Protein AF-A0ABD2Y8M9-F1 (afdb_monomer_lite)

Organism: NCBI:txid153742

Foldseek 3Di:
DDPVVVLLVVLLVVLVCLLVCPDPVSVVCCCVQVVVPDRPLPDDDDPPDDPSVVSNRVCCVVNQLVDADAPDDPSDDLQAHNPPNPDHNPPPDPPCPVVVVPPD

Structure (mmCIF, N/CA/C/O backbone):
data_AF-A0ABD2Y8M9-F1
#
_entry.id   AF-A0ABD2Y8M9-F1
#
loop_
_atom_site.group_PDB
_atom_site.id
_atom_site.type_symbol
_atom_site.label_atom_id
_atom_site.label_alt_id
_atom_site.label_comp_id
_atom_site.label_asym_id
_atom_site.label_entity_id
_atom_site.label_seq_id
_atom_site.pdbx_PDB_ins_code
_atom_site.Cartn_x
_atom_site.Cartn_y
_atom_site.Cartn_z
_atom_site.occupancy
_atom_site.B_iso_or_equiv
_atom_site.auth_seq_id
_atom_site.auth_comp_id
_atom_site.auth_asym_id
_atom_site.auth_atom_id
_atom_site.pdbx_PDB_model_num
ATOM 1 N N . MET A 1 1 ? -24.412 -12.135 -2.094 1.00 70.31 1 MET A N 1
ATOM 2 C CA . MET A 1 1 ? -23.135 -11.436 -1.867 1.00 70.31 1 MET A CA 1
ATOM 3 C C . MET A 1 1 ? -23.136 -11.052 -0.410 1.00 70.31 1 MET A C 1
ATOM 5 O O . MET A 1 1 ? -24.055 -10.348 -0.003 1.00 70.31 1 MET A O 1
ATOM 9 N N . ASP A 1 2 ? -22.231 -11.631 0.367 1.00 92.00 2 ASP A N 1
ATOM 10 C CA . ASP A 1 2 ? -22.173 -11.402 1.808 1.00 92.00 2 ASP A CA 1
ATOM 11 C C . ASP A 1 2 ? -21.584 -10.011 2.112 1.00 92.00 2 ASP A C 1
ATOM 13 O O . ASP A 1 2 ? -20.895 -9.415 1.279 1.00 92.00 2 ASP A O 1
ATOM 17 N N . GLN A 1 3 ? -21.851 -9.464 3.300 1.00 88.12 3 GLN A N 1
ATOM 18 C CA . GLN A 1 3 ? -21.302 -8.168 3.715 1.00 88.12 3 GLN A CA 1
ATOM 19 C C . GLN A 1 3 ? -19.765 -8.192 3.722 1.00 88.12 3 GLN A C 1
ATOM 21 O O . GLN A 1 3 ? -19.123 -7.184 3.410 1.00 88.12 3 GLN A O 1
ATOM 26 N N . GLN A 1 4 ? -19.174 -9.350 4.024 1.00 92.25 4 GLN A N 1
ATOM 27 C CA . GLN A 1 4 ? -17.733 -9.544 3.990 1.00 92.25 4 GLN A CA 1
ATOM 28 C C . GLN A 1 4 ? -17.166 -9.406 2.570 1.00 92.25 4 GLN A C 1
ATOM 30 O O . GLN A 1 4 ? -16.179 -8.692 2.388 1.00 92.25 4 GLN A O 1
ATOM 35 N N . ASP A 1 5 ? -17.826 -9.981 1.560 1.00 93.88 5 ASP A N 1
ATOM 36 C CA . ASP A 1 5 ? -17.403 -9.891 0.153 1.00 93.88 5 ASP A CA 1
ATOM 37 C C . ASP A 1 5 ? -17.332 -8.433 -0.321 1.00 93.88 5 ASP A C 1
ATOM 39 O O . ASP A 1 5 ? -16.388 -8.019 -0.998 1.00 93.88 5 ASP A O 1
ATOM 43 N N . VAL A 1 6 ? -18.319 -7.622 0.078 1.00 93.81 6 VAL A N 1
ATOM 44 C CA . VAL A 1 6 ? -18.380 -6.198 -0.275 1.00 93.81 6 VAL A CA 1
ATOM 45 C C . VAL A 1 6 ? -17.197 -5.439 0.329 1.00 93.81 6 VAL A C 1
ATOM 47 O O . VAL A 1 6 ? -16.534 -4.664 -0.366 1.00 93.81 6 VAL A O 1
ATOM 50 N N . VAL A 1 7 ? -16.896 -5.676 1.609 1.00 92.75 7 VAL A N 1
ATOM 51 C CA . VAL A 1 7 ? -15.771 -5.029 2.304 1.00 92.75 7 VAL A CA 1
ATOM 52 C C . VAL A 1 7 ? -14.436 -5.431 1.682 1.00 92.75 7 VAL A C 1
ATOM 54 O O . VAL A 1 7 ? -13.574 -4.571 1.471 1.00 92.75 7 VAL A O 1
ATOM 57 N N . GLN A 1 8 ? -14.263 -6.711 1.350 1.00 94.69 8 GLN A N 1
ATOM 58 C CA . GLN A 1 8 ? -13.059 -7.197 0.682 1.00 94.69 8 GLN A CA 1
ATOM 59 C C . GLN A 1 8 ? -12.898 -6.537 -0.689 1.00 94.69 8 GLN A C 1
ATOM 61 O O . GLN A 1 8 ? -11.870 -5.909 -0.940 1.00 94.69 8 GLN A O 1
ATOM 66 N N . GLY A 1 9 ? -13.933 -6.562 -1.532 1.00 95.06 9 GLY A N 1
ATOM 67 C CA . GLY A 1 9 ? -13.895 -5.945 -2.859 1.00 95.06 9 GLY A CA 1
ATOM 68 C C . GLY A 1 9 ? -13.585 -4.443 -2.821 1.00 95.06 9 GLY A C 1
ATOM 69 O O . GLY A 1 9 ? -12.766 -3.948 -3.601 1.00 95.06 9 GLY A O 1
ATOM 70 N N . MET A 1 10 ? -14.169 -3.702 -1.872 1.00 94.44 10 MET A N 1
ATOM 71 C CA . MET A 1 10 ? -13.848 -2.283 -1.674 1.00 94.44 10 MET A CA 1
ATOM 72 C C . MET A 1 10 ? -12.400 -2.073 -1.220 1.00 94.44 10 MET A C 1
ATOM 74 O O . MET A 1 10 ? -11.744 -1.146 -1.695 1.00 94.44 10 MET A O 1
ATOM 78 N N . SER A 1 11 ? -11.885 -2.939 -0.347 1.00 95.38 11 SER A N 1
ATOM 79 C CA . SER A 1 11 ? -10.502 -2.881 0.138 1.00 95.38 11 SER A CA 1
ATOM 80 C C . SER A 1 11 ? -9.497 -3.162 -0.982 1.00 95.38 11 SER A C 1
ATOM 82 O O . SER A 1 11 ? -8.518 -2.427 -1.124 1.00 95.38 11 SER A O 1
ATOM 84 N N . MET A 1 12 ? -9.783 -4.141 -1.845 1.00 95.56 12 MET A N 1
ATOM 85 C CA . MET A 1 12 ? -8.982 -4.428 -3.040 1.00 95.56 12 MET A CA 1
ATOM 86 C C . MET A 1 12 ? -8.967 -3.237 -4.005 1.00 95.56 12 MET A C 1
ATOM 88 O O . MET A 1 12 ? -7.908 -2.788 -4.452 1.00 95.56 12 MET A O 1
ATOM 92 N N . LYS A 1 13 ? -10.142 -2.654 -4.276 1.00 94.06 13 LYS A N 1
ATOM 93 C CA . LYS A 1 13 ? -10.260 -1.449 -5.110 1.00 94.06 13 LYS A CA 1
ATOM 94 C C . LYS A 1 13 ? -9.482 -0.274 -4.517 1.00 94.06 13 LYS A C 1
ATOM 96 O O . LYS A 1 13 ? -8.876 0.508 -5.252 1.00 94.06 13 LYS A O 1
ATOM 101 N N . LEU A 1 14 ? -9.492 -0.136 -3.196 1.00 94.94 14 LEU A N 1
ATOM 102 C CA . LEU A 1 14 ? -8.774 0.923 -2.505 1.00 94.94 14 LEU A CA 1
ATOM 103 C C . LEU A 1 14 ? -7.253 0.753 -2.627 1.00 94.94 14 LEU A C 1
ATOM 105 O O . LEU A 1 14 ? -6.559 1.740 -2.883 1.00 94.94 14 LEU A O 1
ATOM 109 N N . TRP A 1 15 ? -6.753 -0.483 -2.538 1.00 94.88 15 TRP A N 1
ATOM 110 C CA . TR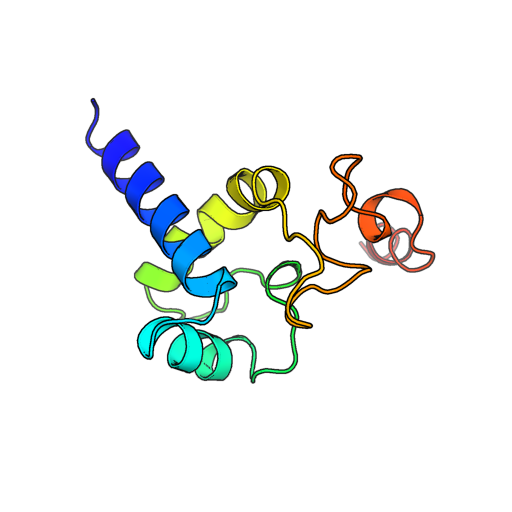P A 1 15 ? -5.346 -0.801 -2.780 1.00 94.88 15 TRP A CA 1
ATOM 111 C C . TRP A 1 15 ? -4.919 -0.423 -4.204 1.00 94.88 15 TRP A C 1
ATOM 113 O O . TRP A 1 15 ? -3.926 0.281 -4.389 1.00 94.88 15 TRP A O 1
ATOM 123 N N . TRP A 1 16 ? -5.724 -0.760 -5.213 1.00 92.25 16 TRP A N 1
ATOM 124 C CA . TRP A 1 16 ? -5.476 -0.341 -6.597 1.00 92.25 16 TRP A CA 1
ATOM 125 C C . TRP A 1 16 ? -5.395 1.190 -6.758 1.00 92.25 16 TRP A C 1
ATOM 127 O O . TRP A 1 16 ? -4.473 1.732 -7.383 1.00 92.25 16 TRP A O 1
ATOM 137 N N . ILE A 1 17 ? -6.334 1.929 -6.156 1.00 92.69 17 ILE A N 1
ATOM 138 C CA . ILE A 1 17 ? -6.330 3.402 -6.181 1.00 92.69 17 ILE A CA 1
ATOM 139 C C . ILE A 1 17 ? -5.062 3.950 -5.517 1.00 92.69 17 ILE A C 1
ATOM 141 O O . ILE A 1 17 ? -4.441 4.881 -6.039 1.00 92.69 17 ILE A O 1
ATOM 145 N N . PHE A 1 18 ? -4.660 3.367 -4.388 1.00 93.44 18 PHE A N 1
ATOM 146 C CA . PHE A 1 18 ? -3.424 3.718 -3.701 1.00 93.44 18 PHE A CA 1
ATOM 147 C C . PHE A 1 18 ? -2.194 3.481 -4.589 1.00 93.44 18 PHE A C 1
ATOM 149 O O . PHE A 1 18 ? -1.357 4.377 -4.736 1.00 93.44 18 PHE A O 1
ATOM 156 N N . ARG A 1 19 ? -2.116 2.317 -5.242 1.00 89.75 19 ARG A N 1
ATOM 157 C CA . ARG A 1 19 ? -0.982 1.905 -6.080 1.00 89.75 19 ARG A CA 1
ATOM 158 C C . ARG A 1 19 ? -0.777 2.758 -7.310 1.00 89.75 19 ARG A C 1
ATOM 160 O O . ARG A 1 19 ? 0.360 3.090 -7.634 1.00 89.75 19 ARG A O 1
ATOM 167 N N . THR A 1 20 ? -1.863 3.174 -7.947 1.00 86.38 20 THR A N 1
ATOM 168 C CA . THR A 1 20 ? -1.791 4.033 -9.134 1.00 86.38 20 THR A CA 1
ATOM 169 C C . THR A 1 20 ? -1.404 5.484 -8.811 1.00 86.38 20 THR A C 1
ATOM 171 O O . THR A 1 20 ? -1.035 6.223 -9.725 1.00 86.38 20 THR A O 1
ATOM 174 N N . LYS A 1 21 ? -1.473 5.917 -7.537 1.00 82.88 21 LYS A N 1
ATOM 175 C CA . LYS A 1 21 ? -1.120 7.270 -7.041 1.00 82.88 21 LYS A CA 1
ATOM 176 C C . LYS A 1 21 ? -1.773 8.437 -7.807 1.00 82.88 21 LYS A C 1
ATOM 178 O O . LYS A 1 21 ? -1.241 9.550 -7.837 1.00 82.88 21 LYS A O 1
ATOM 183 N N . ARG A 1 22 ? -2.934 8.209 -8.434 1.00 83.62 22 ARG A N 1
ATOM 184 C CA . ARG A 1 22 ? -3.601 9.215 -9.286 1.00 83.62 22 ARG A CA 1
ATOM 185 C C . ARG A 1 22 ? -4.430 10.223 -8.493 1.00 83.62 22 ARG A C 1
ATOM 187 O O . ARG A 1 22 ? -4.517 11.378 -8.897 1.00 83.62 22 ARG A O 1
ATOM 194 N N . SER A 1 23 ? -5.011 9.810 -7.368 1.00 91.88 23 SER A N 1
ATOM 195 C CA . SER A 1 23 ? -5.858 10.671 -6.536 1.00 91.88 23 SER A CA 1
ATOM 196 C C . SER A 1 23 ? -5.055 11.436 -5.479 1.00 91.88 23 SER A C 1
ATOM 198 O O . SER A 1 23 ? -3.983 11.001 -5.050 1.00 91.88 23 SER A O 1
ATOM 200 N N . LEU A 1 24 ? -5.596 12.570 -5.016 1.00 95.06 24 LEU A N 1
ATOM 201 C CA . LEU A 1 24 ? -5.032 13.322 -3.889 1.00 95.06 24 LEU A CA 1
ATOM 202 C C . LEU A 1 24 ? -4.937 12.447 -2.633 1.00 95.06 24 LEU A C 1
ATOM 204 O O . LEU A 1 24 ? -3.910 12.445 -1.961 1.00 95.06 24 LEU A O 1
ATOM 208 N N . TRP A 1 25 ? -5.978 11.651 -2.372 1.00 94.31 25 TRP A N 1
ATOM 209 C CA . TRP A 1 25 ? -5.993 10.680 -1.282 1.00 94.31 25 TRP A CA 1
ATOM 210 C C . TRP A 1 25 ? -4.819 9.698 -1.383 1.00 94.31 25 TRP A C 1
ATOM 212 O O . TRP A 1 25 ? -4.076 9.542 -0.419 1.00 94.31 25 TRP A O 1
ATOM 222 N N . ALA A 1 26 ? -4.576 9.102 -2.556 1.00 93.38 26 ALA A N 1
ATOM 223 C CA . ALA A 1 26 ? -3.482 8.149 -2.732 1.00 93.38 26 ALA A CA 1
ATOM 224 C C . ALA A 1 26 ? -2.110 8.798 -2.487 1.00 93.38 26 ALA A C 1
ATOM 226 O O . ALA A 1 26 ? -1.267 8.218 -1.805 1.00 93.38 26 ALA A O 1
ATOM 227 N N . LYS A 1 27 ? -1.903 10.027 -2.979 1.00 93.31 27 LYS A N 1
ATOM 228 C CA . LYS A 1 27 ? -0.670 10.798 -2.741 1.00 93.31 27 LYS A CA 1
ATOM 229 C C . LYS A 1 27 ? -0.477 11.129 -1.259 1.00 93.31 27 LYS A C 1
ATOM 231 O O . LYS A 1 27 ? 0.613 10.927 -0.728 1.00 93.31 27 LYS A O 1
ATOM 236 N N . PHE A 1 28 ? -1.534 11.579 -0.583 1.00 94.12 28 PHE A N 1
ATOM 237 C CA . PHE A 1 28 ? -1.512 11.862 0.852 1.00 94.12 28 PHE A CA 1
ATOM 238 C C . PHE A 1 28 ? -1.174 10.610 1.667 1.00 94.12 28 PHE A C 1
ATOM 240 O O . PHE A 1 28 ? -0.283 10.648 2.511 1.00 94.12 28 PHE A O 1
ATOM 247 N N . MET A 1 29 ? -1.827 9.482 1.383 1.00 94.06 29 MET A N 1
ATOM 248 C CA . MET A 1 29 ? -1.571 8.216 2.076 1.00 94.06 29 MET A CA 1
ATOM 249 C C . MET A 1 29 ? -0.141 7.723 1.832 1.00 94.06 29 MET A C 1
ATOM 251 O O . MET A 1 29 ? 0.511 7.252 2.763 1.00 94.06 29 MET A O 1
ATOM 255 N N . ASN A 1 30 ? 0.377 7.885 0.609 1.00 91.94 30 ASN A N 1
ATOM 256 C CA . ASN A 1 30 ? 1.753 7.520 0.274 1.00 91.94 30 ASN A CA 1
ATOM 257 C C . ASN A 1 30 ? 2.760 8.353 1.078 1.00 91.94 30 ASN A C 1
ATOM 259 O O . ASN A 1 30 ? 3.661 7.807 1.707 1.00 91.94 30 ASN A O 1
ATOM 263 N N . SER A 1 31 ? 2.549 9.667 1.147 1.00 92.69 31 SER A N 1
ATOM 264 C CA . SER A 1 31 ? 3.389 10.558 1.946 1.00 92.69 31 SER A CA 1
ATOM 265 C C . SER A 1 31 ? 3.273 10.271 3.447 1.00 92.69 31 SER A C 1
ATOM 267 O O . SER A 1 31 ? 4.281 10.232 4.151 1.00 92.69 31 SER A O 1
ATOM 269 N N . ARG A 1 32 ? 2.061 10.006 3.946 1.00 92.75 32 ARG A N 1
ATOM 270 C CA . ARG A 1 32 ? 1.808 9.745 5.367 1.00 92.75 32 ARG A CA 1
ATOM 271 C C . ARG A 1 32 ? 2.510 8.477 5.849 1.00 92.75 32 ARG A C 1
ATOM 273 O O . ARG A 1 32 ? 3.216 8.541 6.858 1.00 92.75 32 ARG A O 1
ATOM 280 N N . TYR A 1 33 ? 2.309 7.367 5.139 1.00 91.12 33 TYR A N 1
ATOM 281 C CA . TYR A 1 33 ? 2.704 6.029 5.589 1.00 91.12 33 TYR A CA 1
ATOM 282 C C . TYR A 1 33 ? 4.005 5.518 4.963 1.00 91.12 33 TYR A C 1
ATOM 284 O O . TYR A 1 33 ? 4.778 4.866 5.654 1.00 91.12 33 TYR A O 1
ATOM 292 N N . LEU A 1 34 ? 4.288 5.842 3.697 1.00 89.94 34 LEU A N 1
ATOM 293 C CA . LEU A 1 34 ? 5.501 5.386 2.994 1.00 89.94 34 LEU A CA 1
ATOM 294 C C . LEU A 1 34 ? 6.603 6.444 2.926 1.00 89.94 34 LEU A C 1
ATOM 296 O O . LEU A 1 34 ? 7.689 6.167 2.413 1.00 89.94 34 LEU A O 1
ATOM 300 N N . LYS A 1 35 ? 6.316 7.672 3.382 1.00 89.50 35 LYS A N 1
ATOM 301 C CA . LYS A 1 35 ? 7.213 8.836 3.278 1.00 89.50 35 LYS A CA 1
ATOM 302 C C . LYS A 1 35 ? 7.695 9.108 1.848 1.00 89.50 35 LYS A C 1
ATOM 304 O O . LYS A 1 35 ? 8.700 9.778 1.666 1.00 89.50 35 LYS A O 1
ATOM 309 N N . ASN A 1 36 ? 6.978 8.602 0.840 1.00 83.25 36 ASN A N 1
ATOM 310 C CA . ASN A 1 36 ? 7.381 8.582 -0.572 1.00 83.25 36 ASN A CA 1
ATOM 311 C C . ASN A 1 36 ? 8.727 7.880 -0.864 1.00 83.25 36 ASN A C 1
ATOM 313 O O . ASN A 1 36 ? 9.251 8.034 -1.963 1.00 83.25 36 ASN A O 1
ATOM 317 N N . ILE A 1 37 ? 9.273 7.113 0.085 1.00 83.50 37 ILE A N 1
ATOM 318 C CA . ILE A 1 37 ? 10.570 6.424 -0.039 1.00 83.50 37 ILE A CA 1
ATOM 319 C C . ILE A 1 37 ? 10.356 4.918 -0.205 1.00 83.50 37 ILE A C 1
ATOM 321 O O . ILE A 1 37 ? 10.992 4.277 -1.036 1.00 83.50 37 ILE A O 1
ATOM 325 N N . ILE A 1 38 ? 9.440 4.347 0.579 1.00 85.25 38 ILE A N 1
ATOM 326 C CA . ILE A 1 38 ? 9.208 2.903 0.618 1.00 85.25 38 ILE A CA 1
ATOM 327 C C . ILE A 1 38 ? 8.304 2.501 -0.551 1.00 85.25 38 ILE A C 1
ATOM 329 O O . ILE A 1 38 ? 7.261 3.117 -0.790 1.00 85.25 38 ILE A O 1
ATOM 333 N N . HIS A 1 39 ? 8.680 1.446 -1.276 1.00 85.56 39 HIS A N 1
ATOM 334 C CA . HIS A 1 39 ? 7.816 0.883 -2.308 1.00 85.56 39 HIS A CA 1
ATOM 335 C C . HIS A 1 39 ? 6.578 0.226 -1.664 1.00 85.56 39 HIS A C 1
ATOM 337 O O . HIS A 1 39 ? 6.744 -0.510 -0.687 1.00 85.56 39 HIS A O 1
ATOM 343 N N . PRO A 1 40 ? 5.353 0.437 -2.192 1.00 87.88 40 PRO A N 1
ATOM 344 C CA . PRO A 1 40 ? 4.123 -0.112 -1.616 1.00 87.88 40 PRO A CA 1
ATOM 345 C C . PRO A 1 40 ? 4.174 -1.607 -1.263 1.00 87.88 40 PRO A C 1
ATOM 347 O O . PRO A 1 40 ? 3.626 -1.992 -0.237 1.00 87.88 40 PRO A O 1
ATOM 350 N N . ASN A 1 41 ? 4.895 -2.431 -2.029 1.00 84.88 41 ASN A N 1
ATOM 351 C CA . ASN A 1 41 ? 4.958 -3.882 -1.782 1.00 84.88 41 ASN A CA 1
ATOM 352 C C . ASN A 1 41 ? 5.658 -4.272 -0.481 1.00 84.88 41 ASN A C 1
ATOM 354 O O . ASN A 1 41 ? 5.318 -5.297 0.107 1.00 84.88 41 ASN A O 1
ATOM 358 N N . TYR A 1 42 ? 6.552 -3.432 0.039 1.00 84.06 42 TYR A N 1
ATOM 359 C CA . TYR A 1 42 ? 7.248 -3.706 1.301 1.00 84.06 42 TYR A CA 1
ATOM 360 C C . TYR A 1 42 ? 6.516 -3.211 2.534 1.00 84.06 42 TYR A C 1
ATOM 362 O O . TYR A 1 42 ? 7.000 -3.410 3.647 1.00 84.06 42 TYR A O 1
ATOM 370 N N . VAL A 1 43 ? 5.376 -2.545 2.370 1.00 86.19 43 VAL A N 1
ATOM 371 C CA . VAL A 1 43 ? 4.685 -2.005 3.529 1.00 86.19 43 VAL A CA 1
ATOM 372 C C . VAL A 1 43 ? 3.882 -3.092 4.238 1.00 86.19 43 VAL A C 1
ATOM 374 O O . VAL A 1 43 ? 3.217 -3.919 3.608 1.00 86.19 43 VAL A O 1
ATOM 377 N N . SER A 1 44 ? 3.976 -3.085 5.561 1.00 83.31 44 SER A N 1
ATOM 378 C CA . SER A 1 44 ? 3.185 -3.898 6.479 1.00 83.31 44 SER A CA 1
ATOM 379 C C . SER A 1 44 ? 2.166 -3.023 7.210 1.00 83.31 44 SER A C 1
ATOM 381 O O . SER A 1 44 ? 2.136 -1.799 7.030 1.00 83.31 44 SER A O 1
ATOM 383 N N . ASP A 1 45 ? 1.335 -3.623 8.066 1.00 83.50 45 ASP A N 1
ATOM 384 C CA . ASP A 1 45 ? 0.528 -2.815 8.979 1.00 83.50 45 ASP A CA 1
ATOM 385 C C . ASP A 1 45 ? 1.442 -1.964 9.879 1.00 83.50 45 ASP A C 1
ATOM 387 O O . ASP A 1 45 ? 2.525 -2.384 10.296 1.00 83.50 45 ASP A O 1
ATOM 391 N N . ILE A 1 46 ? 1.006 -0.734 10.130 1.00 86.25 46 ILE A N 1
ATOM 392 C CA . ILE A 1 46 ? 1.714 0.270 10.916 1.00 86.25 46 ILE A CA 1
ATOM 393 C C . ILE A 1 46 ? 0.916 0.486 12.197 1.00 86.25 46 ILE A C 1
ATOM 395 O O . ILE A 1 46 ? -0.303 0.673 12.171 1.00 86.25 46 ILE A O 1
ATOM 399 N N . ARG A 1 47 ? 1.602 0.514 13.342 1.00 84.31 47 ARG A N 1
ATOM 400 C CA . ARG A 1 47 ? 0.958 0.792 14.630 1.00 84.31 47 ARG A CA 1
ATOM 401 C C . ARG A 1 47 ? 0.236 2.146 14.580 1.00 84.31 47 ARG A C 1
ATOM 403 O O . ARG A 1 47 ? 0.789 3.132 14.102 1.00 84.31 47 ARG A O 1
ATOM 410 N N . ASN A 1 48 ? -0.996 2.193 15.087 1.00 87.81 48 ASN A N 1
ATOM 411 C CA . ASN A 1 48 ? -1.864 3.382 15.078 1.00 87.81 48 ASN A CA 1
ATOM 412 C C . ASN A 1 48 ? -2.216 3.911 13.668 1.00 87.81 48 ASN A C 1
ATOM 414 O O . ASN A 1 48 ? -2.509 5.095 13.488 1.00 87.81 48 ASN A O 1
ATOM 418 N N . SER A 1 49 ? -2.199 3.041 12.654 1.00 91.75 49 SER A N 1
ATOM 419 C CA . SER A 1 49 ? -2.746 3.342 11.330 1.00 91.75 49 SER A CA 1
ATOM 420 C C . SER A 1 49 ? -4.275 3.483 11.364 1.00 91.75 49 SER A C 1
ATOM 422 O O . SER A 1 49 ? -4.947 3.017 12.289 1.00 91.75 49 SER A O 1
ATOM 424 N N . SER A 1 50 ? -4.842 4.161 10.360 1.00 93.12 50 SER A N 1
ATOM 425 C CA . SER A 1 50 ? -6.297 4.288 10.251 1.00 93.12 50 SER A CA 1
ATOM 426 C C . SER A 1 50 ? -6.927 2.932 9.931 1.00 93.12 50 SER A C 1
ATOM 428 O O . SER A 1 50 ? -6.321 2.110 9.247 1.00 93.12 50 SER A O 1
ATOM 430 N N . SER A 1 51 ? -8.174 2.706 10.349 1.00 91.94 51 SER A N 1
ATOM 431 C CA . SER A 1 51 ? -8.893 1.462 10.025 1.00 91.94 51 SER A CA 1
ATOM 432 C C . SER A 1 51 ? -8.947 1.206 8.516 1.00 91.94 51 SER A C 1
ATOM 434 O O . SER A 1 51 ? -8.784 0.079 8.064 1.00 91.94 51 SER A O 1
ATOM 436 N N . VAL A 1 52 ? -9.084 2.276 7.728 1.00 92.31 52 VAL A N 1
ATOM 437 C CA . VAL A 1 52 ? -9.050 2.231 6.261 1.00 92.31 52 VAL A CA 1
ATOM 438 C C . VAL A 1 52 ? -7.705 1.718 5.735 1.00 92.31 52 VAL A C 1
ATOM 440 O O . VAL A 1 52 ? -7.684 0.902 4.820 1.00 92.31 52 VAL A O 1
ATOM 443 N N . TRP A 1 53 ? -6.583 2.152 6.321 1.00 94.00 53 TRP A N 1
ATOM 444 C CA . TRP A 1 53 ? -5.256 1.645 5.958 1.00 94.00 53 TRP A CA 1
ATOM 445 C C . TRP A 1 53 ? -5.120 0.152 6.256 1.00 94.00 53 TRP A C 1
ATOM 447 O O . TRP A 1 53 ? -4.657 -0.595 5.401 1.00 94.00 53 TRP A O 1
ATOM 457 N N . LYS A 1 54 ? -5.577 -0.286 7.433 1.00 93.56 54 LYS A N 1
ATOM 458 C CA . LYS A 1 54 ? -5.514 -1.695 7.847 1.00 93.56 54 LYS A CA 1
ATOM 459 C C . LYS A 1 54 ? -6.299 -2.608 6.915 1.00 93.56 54 LYS A C 1
ATOM 461 O O . LYS A 1 54 ? -5.755 -3.597 6.440 1.00 93.56 54 LYS A O 1
ATOM 466 N N . MET A 1 55 ? -7.548 -2.246 6.614 1.00 93.31 55 MET A N 1
ATOM 467 C CA . MET A 1 55 ? -8.396 -3.013 5.692 1.00 93.31 55 MET A CA 1
ATOM 468 C C . MET A 1 55 ? -7.768 -3.116 4.301 1.00 93.31 55 MET A C 1
ATOM 470 O O . MET A 1 55 ? -7.758 -4.182 3.695 1.00 93.31 55 MET A O 1
ATOM 474 N N . MET A 1 56 ? -7.196 -2.013 3.816 1.00 94.44 56 MET A N 1
ATOM 475 C CA . MET A 1 56 ? -6.528 -1.976 2.521 1.00 94.44 56 MET A CA 1
ATOM 476 C C . MET A 1 56 ? -5.280 -2.873 2.489 1.00 94.44 56 MET A C 1
ATOM 478 O O . MET A 1 56 ? -5.122 -3.663 1.563 1.00 94.44 56 MET A O 1
ATOM 482 N N . ILE A 1 57 ? -4.406 -2.769 3.497 1.00 94.00 57 ILE A N 1
ATOM 483 C CA . ILE A 1 57 ? -3.168 -3.559 3.583 1.00 94.00 57 ILE A CA 1
ATOM 484 C C . ILE A 1 57 ? -3.446 -5.047 3.761 1.00 94.00 57 ILE A C 1
ATOM 486 O O . ILE A 1 57 ? -2.715 -5.855 3.197 1.00 94.00 57 ILE A O 1
ATOM 490 N N . ALA A 1 58 ? -4.517 -5.416 4.464 1.00 93.19 58 ALA A N 1
ATOM 491 C CA . ALA A 1 58 ? -4.914 -6.813 4.625 1.00 93.19 58 ALA A CA 1
ATOM 492 C C . ALA A 1 58 ? -5.189 -7.525 3.287 1.00 93.19 58 ALA A C 1
ATOM 494 O O . ALA A 1 58 ? -5.072 -8.742 3.213 1.00 93.19 58 ALA A O 1
ATOM 495 N N . MET A 1 59 ? -5.528 -6.778 2.230 1.00 94.31 59 MET A N 1
ATOM 496 C CA . MET A 1 59 ? -5.761 -7.319 0.887 1.00 94.31 59 MET A CA 1
ATOM 497 C C . MET A 1 59 ? -4.554 -7.166 -0.048 1.00 94.31 59 MET A C 1
ATOM 499 O O . MET A 1 59 ? -4.620 -7.625 -1.185 1.00 94.31 59 MET A O 1
ATOM 503 N N . LYS A 1 60 ? -3.454 -6.538 0.396 1.00 91.50 60 LYS A N 1
ATOM 504 C CA . LYS A 1 60 ? -2.271 -6.270 -0.439 1.00 91.50 60 LYS A CA 1
ATOM 505 C C . LYS A 1 60 ? -1.767 -7.536 -1.124 1.00 91.50 60 LYS A C 1
ATOM 507 O O . LYS A 1 60 ? -1.636 -7.550 -2.342 1.00 91.50 60 LYS A O 1
ATOM 512 N N . ASP A 1 61 ? -1.487 -8.573 -0.339 1.00 88.81 61 ASP A N 1
ATOM 513 C CA . ASP A 1 61 ? -0.815 -9.781 -0.832 1.00 88.81 61 ASP A CA 1
ATOM 514 C C . ASP A 1 61 ? -1.702 -10.589 -1.789 1.00 88.81 61 ASP A C 1
ATOM 516 O O . ASP A 1 61 ? -1.196 -11.302 -2.649 1.00 88.81 61 ASP A O 1
ATOM 520 N N . LEU A 1 62 ? -3.026 -10.425 -1.692 1.00 91.31 62 LEU A N 1
ATOM 521 C CA . LEU A 1 62 ? -3.982 -10.999 -2.635 1.00 91.31 62 LEU A CA 1
ATOM 522 C C . LEU A 1 62 ? 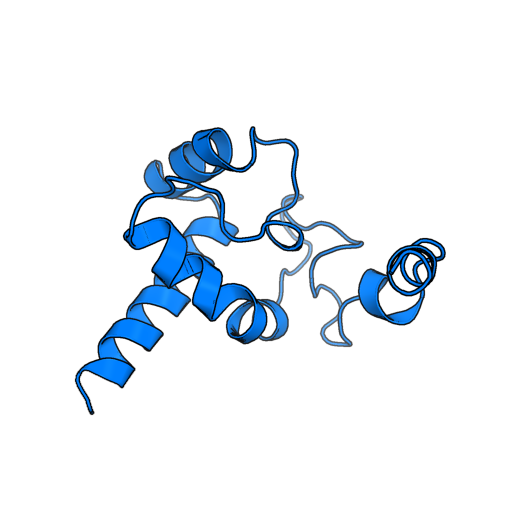-4.022 -10.214 -3.957 1.00 91.31 62 LEU A C 1
ATOM 524 O O . LEU A 1 62 ? -4.157 -10.800 -5.027 1.00 91.31 62 LEU A O 1
ATOM 528 N N . VAL A 1 63 ? -3.947 -8.883 -3.885 1.00 91.25 63 VAL A N 1
ATOM 529 C CA . VAL A 1 63 ? -4.194 -7.999 -5.033 1.00 91.25 63 VAL A CA 1
ATOM 530 C C . VAL A 1 63 ? -2.925 -7.704 -5.826 1.00 91.25 63 VAL A C 1
ATOM 532 O O . VAL A 1 63 ? -3.000 -7.629 -7.045 1.00 91.25 63 VAL A O 1
ATOM 535 N N . GLU A 1 64 ? -1.768 -7.539 -5.180 1.00 88.06 64 GLU A N 1
ATOM 536 C CA . GLU A 1 64 ? -0.502 -7.232 -5.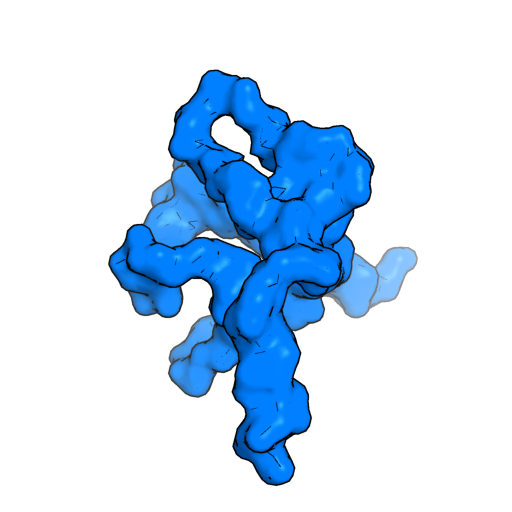867 1.00 88.06 64 GLU A CA 1
ATOM 537 C C . GLU A 1 64 ? -0.151 -8.212 -6.996 1.00 88.06 64 GLU A C 1
ATOM 539 O O . GLU A 1 64 ? 0.183 -7.733 -8.077 1.00 88.06 64 GLU A O 1
ATOM 544 N N . PRO A 1 65 ? -0.283 -9.543 -6.831 1.00 85.00 65 PRO A N 1
ATOM 545 C CA . PRO A 1 65 ? -0.010 -10.486 -7.917 1.00 85.00 65 PRO A CA 1
ATOM 546 C C . PRO A 1 65 ? -0.955 -10.345 -9.117 1.00 85.00 65 PRO A C 1
ATOM 548 O O . PRO A 1 65 ? -0.632 -10.807 -10.203 1.00 85.00 65 PRO A O 1
ATOM 551 N N . GLN A 1 66 ? -2.125 -9.730 -8.924 1.00 86.44 66 GLN A N 1
ATOM 552 C CA . GLN A 1 66 ? -3.129 -9.497 -9.967 1.00 86.44 66 GLN A CA 1
ATOM 553 C C . GLN A 1 66 ? -2.938 -8.139 -10.667 1.00 86.44 66 GLN A C 1
ATOM 555 O O . GLN A 1 66 ? -3.712 -7.777 -11.554 1.00 86.44 66 GLN A O 1
ATOM 560 N N . ILE A 1 67 ? -1.959 -7.340 -10.228 1.00 83.56 67 ILE A N 1
ATOM 561 C CA . ILE A 1 67 ? -1.673 -6.015 -10.773 1.00 83.56 67 ILE A CA 1
ATOM 562 C C . ILE A 1 67 ? -0.508 -6.101 -11.761 1.00 83.56 67 ILE A C 1
ATOM 564 O O . ILE A 1 67 ? 0.655 -6.154 -11.366 1.00 83.56 67 ILE A O 1
ATOM 568 N N . ASP A 1 68 ? -0.825 -5.964 -13.048 1.00 76.19 68 ASP A N 1
ATOM 569 C CA . ASP A 1 68 ? 0.187 -5.843 -14.098 1.00 76.19 68 ASP A CA 1
ATOM 570 C C . ASP A 1 68 ? 0.525 -4.374 -14.381 1.00 76.19 68 ASP A C 1
ATOM 572 O O . ASP A 1 68 ? -0.257 -3.593 -14.942 1.00 76.19 68 ASP A O 1
ATOM 576 N N . MET A 1 69 ? 1.735 -3.974 -13.997 1.00 72.69 69 MET A N 1
ATOM 577 C CA . MET A 1 69 ? 2.221 -2.600 -14.130 1.00 72.69 69 MET A CA 1
ATOM 578 C C . MET A 1 69 ? 3.033 -2.438 -15.412 1.00 72.69 69 MET A C 1
ATOM 580 O O . MET A 1 69 ? 4.263 -2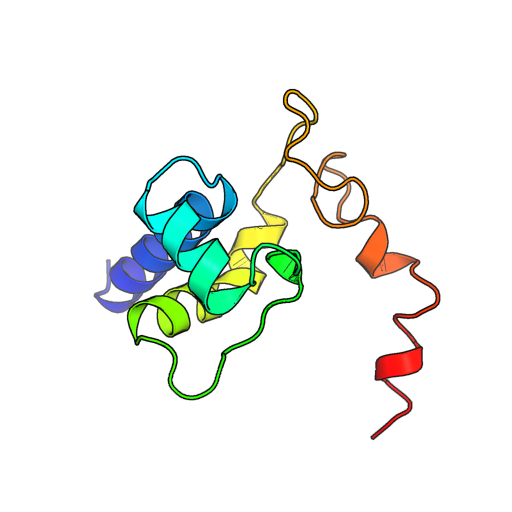.355 -15.393 1.00 72.69 69 MET A O 1
ATOM 584 N N . ARG A 1 70 ? 2.337 -2.313 -16.547 1.00 69.56 70 ARG A N 1
ATOM 585 C CA . ARG A 1 70 ? 2.982 -2.124 -17.859 1.00 69.56 70 ARG A CA 1
ATOM 586 C C . ARG A 1 70 ? 3.915 -0.908 -17.879 1.00 69.56 70 ARG A C 1
ATOM 588 O O . ARG A 1 70 ? 3.515 0.216 -17.554 1.00 69.56 70 ARG A O 1
ATOM 595 N N . ILE A 1 71 ? 5.154 -1.123 -18.328 1.00 64.12 71 ILE A N 1
ATOM 596 C CA . ILE A 1 71 ? 6.212 -0.107 -18.435 1.00 64.12 71 ILE A CA 1
ATOM 597 C C . ILE A 1 71 ? 5.854 0.873 -19.563 1.00 64.12 71 ILE A C 1
ATOM 599 O O . ILE A 1 71 ? 6.275 0.731 -20.704 1.00 64.12 71 ILE A O 1
ATOM 603 N N . ARG A 1 72 ? 5.017 1.873 -19.276 1.00 61.25 72 ARG A N 1
ATOM 604 C CA . ARG A 1 72 ? 4.730 2.971 -20.224 1.00 61.25 72 ARG A CA 1
ATOM 605 C C . ARG A 1 72 ? 4.959 4.363 -19.654 1.00 61.25 72 ARG A C 1
ATOM 607 O O . ARG A 1 72 ? 4.993 5.312 -20.428 1.00 61.25 72 ARG A O 1
ATOM 614 N N . LYS A 1 73 ? 5.072 4.521 -18.327 1.00 59.06 73 LYS A N 1
ATOM 615 C CA . LYS A 1 73 ? 5.014 5.855 -17.694 1.00 59.06 73 LYS A CA 1
ATOM 616 C C . LYS A 1 73 ? 6.013 6.121 -16.560 1.00 59.06 73 LYS A C 1
ATOM 618 O O . LYS A 1 73 ? 5.832 7.090 -15.833 1.00 59.06 73 LYS A O 1
ATOM 623 N N . GLY A 1 74 ? 7.035 5.276 -16.389 1.00 60.41 74 GLY A N 1
ATOM 624 C CA . GLY A 1 74 ? 8.095 5.478 -15.382 1.00 60.41 74 GLY A CA 1
ATOM 625 C C . GLY A 1 74 ? 7.641 5.368 -13.919 1.00 60.41 74 GLY A C 1
ATOM 626 O O . GLY A 1 74 ? 8.406 5.674 -13.014 1.00 60.41 74 GLY A O 1
ATOM 627 N N . SER A 1 75 ? 6.399 4.944 -13.673 1.00 64.25 75 SER A N 1
ATOM 628 C CA . SER A 1 75 ? 5.849 4.720 -12.332 1.00 64.25 75 SER A CA 1
ATOM 629 C C . SER A 1 75 ? 5.961 3.270 -11.860 1.00 64.25 75 SER A C 1
ATOM 631 O O . SER A 1 75 ? 5.518 2.983 -10.751 1.00 64.25 75 SER A O 1
ATOM 633 N N . SER A 1 76 ? 6.481 2.380 -12.710 1.00 70.12 76 SER A N 1
ATOM 634 C CA . SER A 1 76 ? 6.671 0.964 -12.400 1.00 70.12 76 SER A CA 1
ATOM 635 C C . SER A 1 76 ? 8.103 0.721 -11.925 1.00 70.12 76 SER A C 1
ATOM 637 O O . SER A 1 76 ? 9.044 1.209 -12.554 1.00 70.12 76 SER A O 1
ATOM 639 N N . SER A 1 77 ? 8.280 -0.035 -10.845 1.00 72.00 77 SER A N 1
ATOM 640 C CA . SER A 1 77 ? 9.589 -0.524 -10.414 1.00 72.00 77 SER A CA 1
ATOM 641 C C . SER A 1 77 ? 9.888 -1.871 -11.065 1.00 72.00 77 SER A C 1
ATOM 643 O O . SER A 1 77 ? 9.181 -2.843 -10.820 1.00 72.00 77 SER A O 1
ATOM 645 N N . LEU A 1 78 ? 10.976 -1.954 -11.837 1.00 70.94 78 LEU A N 1
ATOM 646 C CA . LEU A 1 78 ? 11.393 -3.185 -12.531 1.00 70.94 78 LEU A CA 1
ATOM 647 C C . LEU A 1 78 ? 11.636 -4.370 -11.588 1.00 70.94 78 LEU A C 1
ATOM 649 O O . LEU A 1 78 ? 11.517 -5.522 -11.992 1.00 70.94 78 LEU A O 1
ATOM 653 N N . TRP A 1 79 ? 11.989 -4.081 -10.338 1.00 71.25 79 TRP A N 1
ATOM 654 C CA . TRP A 1 79 ? 12.279 -5.099 -9.336 1.00 71.25 79 TRP A CA 1
ATOM 655 C C . TRP A 1 79 ? 11.040 -5.501 -8.542 1.00 71.25 79 TRP A C 1
ATOM 657 O O . TRP A 1 79 ? 10.948 -6.637 -8.092 1.00 71.25 79 TRP A O 1
ATOM 667 N N . PHE A 1 80 ? 10.099 -4.577 -8.344 1.00 70.12 80 PHE A N 1
ATOM 668 C CA . PHE A 1 80 ? 9.030 -4.746 -7.357 1.00 70.12 80 PHE A CA 1
ATOM 669 C C . PHE A 1 80 ? 7.631 -4.848 -7.946 1.00 70.12 80 PHE A C 1
ATOM 671 O O . PHE A 1 80 ? 6.717 -5.160 -7.189 1.00 70.12 80 PHE A O 1
ATOM 678 N N . ASP A 1 81 ? 7.466 -4.600 -9.243 1.00 75.62 81 ASP A N 1
ATOM 679 C CA . ASP A 1 81 ? 6.180 -4.691 -9.923 1.00 75.62 81 ASP A CA 1
ATOM 680 C C . ASP A 1 81 ? 6.162 -5.836 -10.937 1.00 75.62 81 ASP A C 1
ATOM 682 O O . ASP A 1 81 ? 7.176 -6.119 -11.579 1.00 75.62 81 ASP A O 1
ATOM 686 N N . ASN A 1 82 ? 5.000 -6.476 -11.104 1.00 69.06 82 ASN A N 1
ATOM 687 C CA . ASN A 1 82 ? 4.802 -7.488 -12.134 1.00 69.06 82 ASN A CA 1
ATOM 688 C C . ASN A 1 82 ? 4.668 -6.782 -13.489 1.00 69.06 82 ASN A C 1
ATOM 690 O O . ASN A 1 82 ? 3.609 -6.258 -13.836 1.00 69.06 82 ASN A O 1
ATOM 694 N N . TRP A 1 83 ? 5.781 -6.651 -14.210 1.00 69.06 83 TRP A N 1
ATOM 695 C CA . TRP A 1 83 ? 5.819 -5.958 -15.500 1.00 69.06 83 TRP A CA 1
ATOM 696 C C . TRP A 1 83 ? 5.943 -6.902 -16.699 1.00 69.06 83 TRP A C 1
ATOM 698 O O . TRP A 1 83 ? 5.614 -6.482 -17.807 1.00 69.06 83 TRP A O 1
ATOM 708 N N . SER A 1 84 ? 6.412 -8.137 -16.483 1.00 66.69 84 SER A N 1
ATOM 709 C CA . SER A 1 84 ? 6.643 -9.138 -17.537 1.00 66.69 84 SER A CA 1
ATOM 710 C C . SER A 1 84 ? 5.482 -10.121 -17.695 1.00 66.69 84 SER A C 1
ATOM 712 O O . SER A 1 84 ? 5.574 -11.009 -18.527 1.00 66.69 84 SER A O 1
ATOM 714 N N . GLU A 1 85 ? 4.419 -10.014 -16.887 1.00 62.34 85 GLU A N 1
ATOM 715 C CA . GLU A 1 85 ? 3.321 -11.001 -16.788 1.00 62.34 85 GLU A CA 1
ATOM 716 C C . GLU A 1 85 ? 3.791 -12.409 -16.303 1.00 62.34 85 GLU A C 1
ATOM 718 O O . GLU A 1 85 ? 2.980 -13.192 -15.821 1.00 62.34 85 GLU A O 1
ATOM 723 N N . ASP A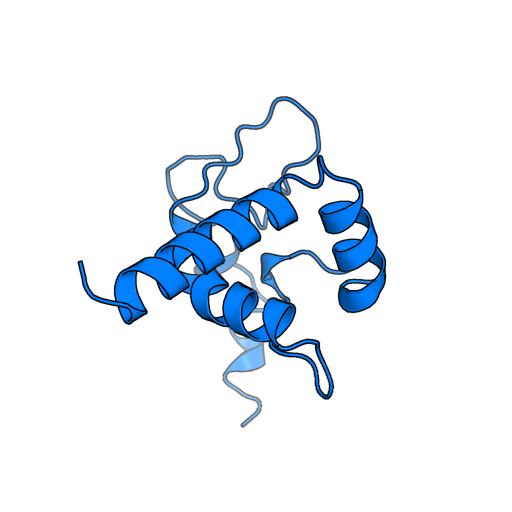 1 86 ? 5.106 -12.676 -16.282 1.00 65.19 86 ASP A N 1
ATOM 724 C CA . ASP A 1 86 ? 5.770 -13.898 -15.793 1.00 65.19 86 ASP A CA 1
ATOM 725 C C . ASP A 1 86 ? 6.061 -13.919 -14.271 1.00 65.19 86 ASP A C 1
ATOM 727 O O . ASP A 1 86 ? 6.641 -14.878 -13.762 1.00 65.19 86 ASP A O 1
ATOM 731 N N . GLY A 1 87 ? 5.683 -12.874 -13.524 1.00 60.25 87 GLY A N 1
ATOM 732 C CA . GLY A 1 87 ? 5.889 -12.765 -12.073 1.00 60.25 87 GLY A CA 1
ATOM 733 C C . GLY A 1 87 ? 6.956 -11.747 -11.639 1.00 60.25 87 GLY A C 1
ATOM 734 O O . GLY A 1 87 ? 7.633 -11.111 -12.447 1.00 60.25 87 GLY A O 1
ATOM 735 N N . LEU A 1 88 ? 7.084 -11.553 -10.319 1.00 58.22 88 LEU A N 1
ATOM 736 C CA . LEU A 1 88 ? 7.983 -10.569 -9.696 1.00 58.22 88 LEU A CA 1
ATOM 737 C C . LEU A 1 88 ? 9.451 -11.047 -9.689 1.00 58.22 88 LEU A C 1
ATOM 739 O O . LEU A 1 88 ? 9.775 -11.959 -8.923 1.00 58.22 88 LEU A O 1
ATOM 743 N N . PRO A 1 89 ? 10.387 -10.382 -10.399 1.00 57.28 89 PRO A N 1
ATOM 744 C CA . PRO A 1 89 ? 11.786 -10.821 -10.454 1.00 57.28 89 PRO A CA 1
ATOM 745 C C . PRO A 1 89 ? 12.493 -10.833 -9.087 1.00 57.28 89 PRO A C 1
ATOM 747 O O . PRO A 1 89 ? 13.379 -11.652 -8.847 1.00 57.28 89 PRO A O 1
ATOM 750 N N . ALA A 1 90 ? 12.120 -9.928 -8.170 1.00 54.66 90 ALA A N 1
ATOM 751 C CA . ALA A 1 90 ? 12.776 -9.803 -6.866 1.00 54.66 90 ALA A CA 1
ATOM 752 C C . ALA A 1 90 ? 12.340 -10.839 -5.821 1.00 54.66 90 ALA A C 1
ATOM 754 O O . ALA A 1 90 ? 12.997 -10.937 -4.788 1.00 54.66 90 ALA A O 1
ATOM 755 N N . MET A 1 91 ? 11.257 -11.590 -6.040 1.00 50.50 91 MET A N 1
ATOM 756 C CA . MET A 1 91 ? 10.806 -12.582 -5.055 1.00 50.50 91 MET A CA 1
ATOM 757 C C . MET A 1 91 ? 11.462 -13.953 -5.229 1.00 50.50 91 MET A C 1
ATOM 759 O O . MET A 1 91 ? 11.558 -14.685 -4.254 1.00 50.50 91 MET A O 1
ATOM 763 N N . GLU A 1 92 ? 11.971 -14.284 -6.417 1.00 52.41 92 GLU A N 1
ATOM 764 C CA . GLU A 1 92 ? 12.549 -15.611 -6.669 1.00 52.41 92 GLU A CA 1
ATOM 765 C C . GLU A 1 92 ? 14.086 -15.647 -6.542 1.00 52.41 92 GLU A C 1
ATOM 767 O O . GLU A 1 92 ? 14.654 -16.707 -6.296 1.00 52.41 92 GLU A O 1
ATOM 772 N N . LYS A 1 93 ? 14.795 -14.515 -6.723 1.00 51.91 93 LYS A N 1
ATOM 773 C CA . LYS A 1 93 ? 16.270 -14.516 -6.913 1.00 51.91 93 LYS A CA 1
ATOM 774 C C . LYS A 1 93 ? 17.041 -13.392 -6.212 1.00 51.91 93 LYS A C 1
ATOM 776 O O . LYS A 1 93 ? 18.206 -13.155 -6.531 1.00 51.91 93 LYS A O 1
ATOM 781 N N . ALA A 1 94 ? 16.421 -12.655 -5.291 1.00 52.31 94 ALA A N 1
ATOM 782 C CA . ALA A 1 94 ? 17.107 -11.551 -4.627 1.00 52.31 94 ALA A CA 1
ATOM 783 C C . ALA A 1 94 ? 18.049 -12.060 -3.509 1.00 52.31 94 ALA A C 1
ATOM 785 O O . ALA A 1 94 ? 17.560 -12.646 -2.544 1.00 52.31 94 ALA A O 1
ATOM 786 N N . PRO A 1 95 ? 19.368 -11.769 -3.554 1.00 52.50 95 PRO A N 1
ATOM 787 C CA . PRO A 1 95 ? 20.355 -12.296 -2.595 1.00 52.50 95 PRO A CA 1
ATOM 788 C C . PRO A 1 95 ? 20.101 -11.937 -1.121 1.00 52.50 95 PRO A C 1
ATOM 790 O O . PRO A 1 95 ? 20.693 -12.519 -0.221 1.00 52.50 95 PRO A O 1
ATOM 793 N N . TRP A 1 96 ? 19.252 -10.941 -0.858 1.00 53.34 96 TRP A N 1
ATOM 794 C CA . TRP A 1 96 ? 18.907 -10.476 0.486 1.00 53.34 96 TRP A CA 1
ATOM 795 C C . TRP A 1 96 ? 17.616 -11.104 1.043 1.00 53.34 96 TRP A C 1
ATOM 797 O O . TRP A 1 96 ? 17.248 -10.804 2.179 1.00 53.34 96 TRP A O 1
ATOM 807 N N . TYR A 1 97 ? 16.926 -11.961 0.281 1.00 48.47 97 TYR A N 1
ATOM 808 C CA . TYR A 1 97 ? 15.719 -12.668 0.729 1.00 48.47 97 TYR A CA 1
ATOM 809 C C . TYR A 1 97 ? 16.047 -13.746 1.781 1.00 48.47 97 TYR A C 1
ATOM 811 O O . TYR A 1 97 ? 15.403 -13.794 2.830 1.00 48.47 97 TYR A O 1
ATOM 819 N N . ASP A 1 98 ? 17.135 -14.497 1.584 1.00 50.50 98 ASP A N 1
ATOM 820 C CA . ASP A 1 98 ? 17.598 -15.547 2.511 1.00 50.50 98 ASP A CA 1
ATOM 821 C C . AS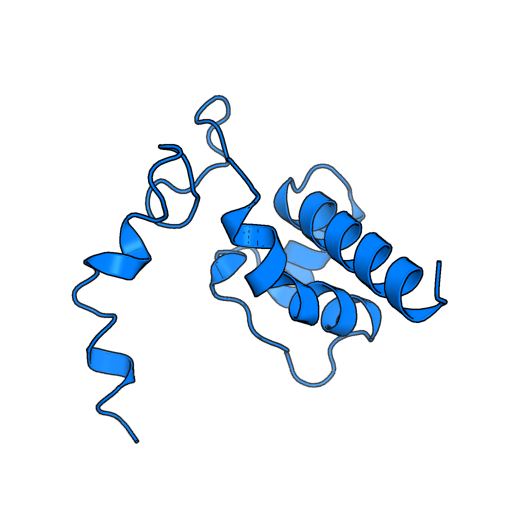P A 1 98 ? 18.046 -15.005 3.880 1.00 50.50 98 ASP A C 1
ATOM 823 O O . ASP A 1 98 ? 18.025 -15.710 4.889 1.00 50.50 98 ASP A O 1
ATOM 827 N N . LEU A 1 99 ? 18.400 -13.718 3.957 1.00 52.06 99 LEU A N 1
ATOM 828 C CA . LEU A 1 99 ? 18.828 -13.078 5.204 1.00 52.06 99 LEU A CA 1
ATOM 829 C C . LEU A 1 99 ? 17.675 -12.853 6.194 1.00 52.06 99 LEU A C 1
ATOM 831 O O . LEU A 1 99 ? 17.934 -12.669 7.381 1.00 52.06 99 LEU A O 1
ATOM 835 N N . LYS A 1 100 ? 16.411 -12.883 5.745 1.00 47.88 100 LYS A N 1
ATOM 836 C CA . LYS A 1 100 ? 15.247 -12.707 6.631 1.00 47.88 100 LYS A CA 1
ATOM 837 C C . LYS A 1 100 ? 14.730 -13.998 7.267 1.00 47.88 100 LYS A C 1
ATOM 839 O O . LYS A 1 100 ? 13.951 -13.906 8.210 1.00 47.88 100 LYS A O 1
ATOM 844 N N . LEU A 1 101 ? 15.157 -15.170 6.793 1.00 48.44 101 LEU A N 1
ATOM 845 C CA . LEU A 1 101 ? 14.761 -16.464 7.370 1.00 48.44 101 LEU A CA 1
ATOM 846 C C . LEU A 1 101 ? 15.733 -16.962 8.452 1.00 48.44 101 LEU A C 1
ATOM 848 O O . LEU A 1 101 ? 15.340 -17.762 9.291 1.00 48.44 101 LEU A O 1
ATOM 852 N N . ASN A 1 102 ? 16.961 -16.433 8.488 1.00 42.09 102 ASN A N 1
ATOM 853 C CA . ASN A 1 102 ? 18.020 -16.860 9.414 1.00 42.09 102 ASN A CA 1
ATOM 854 C C . ASN A 1 102 ? 18.267 -15.889 10.587 1.00 42.09 102 ASN A C 1
ATOM 856 O O . ASN A 1 102 ? 19.354 -15.877 11.159 1.00 42.09 102 ASN A O 1
ATOM 860 N N . GLN A 1 103 ? 17.290 -15.047 10.936 1.00 44.22 103 GLN A N 1
ATOM 861 C CA . GLN A 1 103 ? 17.373 -14.140 12.095 1.00 44.22 103 GLN A CA 1
ATOM 862 C C . GLN A 1 103 ? 16.189 -14.284 13.069 1.00 44.22 103 GLN A C 1
ATOM 864 O O . GLN A 1 103 ? 15.813 -13.315 13.729 1.00 44.22 103 GLN A O 1
ATOM 869 N N . VAL A 1 104 ? 15.614 -15.488 13.161 1.00 40.97 104 VAL A N 1
ATOM 870 C CA . VAL A 1 104 ? 14.713 -15.891 14.257 1.00 40.97 104 VAL A CA 1
ATOM 871 C C . VAL A 1 104 ? 15.479 -16.765 15.236 1.00 40.97 104 VAL A C 1
ATOM 873 O O . VAL A 1 104 ? 16.199 -17.666 14.754 1.00 40.97 104 VAL A O 1
#

Secondary structure (DSSP, 8-state):
--HHHHHHHHHHHHHHHHHHT-SHHHHHHIIIIITTTS-GGG----TT--HHHHHHHHTHHHHGGG-B--SSSS-S-TTTSB-SSS--HHHHH-TTSGGGTS--

Sequence (104 aa):
MDQQDVVQGMSMKLWWIFRTKRSLWAKFMNSRYLKNIIHPNYVSDIRNSSSVWKMMIAMKDLVEPQIDMRIRKGSSSLWFDNWSEDGLPAMEKAPWYDLKLNQV

pLDDT: mean 79.35, std 16.18, range [40.97, 95.56]

Radius of gyration: 14.81 Å; chains: 1; bounding box: 44×30×35 Å